Protein AF-A0A3N5VYE8-F1 (afdb_monomer)

Solvent-accessible surface area (backbone atoms only — not comparable to full-atom values): 8750 Å² total; per-residue (Å²): 131,82,82,66,60,80,40,70,74,46,75,72,43,58,80,81,35,91,40,33,35,32,39,28,30,40,89,79,54,62,41,38,38,38,30,41,30,58,76,64,58,25,49,38,57,46,35,47,50,29,53,77,75,40,48,92,60,37,46,39,86,84,33,68,68,53,54,47,38,41,46,50,30,28,53,76,72,69,47,81,89,84,45,72,78,69,46,65,78,34,68,69,30,44,51,60,44,42,63,62,43,42,83,41,95,55,21,33,31,52,53,83,28,48,46,80,73,32,78,56,62,50,75,66,53,50,52,51,49,55,51,48,57,62,50,66,69,69,70,82,61,80,78,80,70,83,78,69,78,86,129

pLDDT: mean 86.95, std 15.62, range [43.84, 98.69]

Mean predicted aligned error: 7.45 Å

Radius of gyration: 20.26 Å; Cα contacts (8 Å, |Δi|>4): 203; chains: 1; bounding box: 46×61×49 Å

Structure (mmCIF, N/CA/C/O backbone):
data_AF-A0A3N5VYE8-F1
#
_entry.id   AF-A0A3N5VYE8-F1
#
loop_
_atom_site.group_PDB
_atom_site.id
_atom_site.type_symbol
_atom_site.label_atom_id
_atom_site.label_alt_id
_atom_site.label_comp_id
_atom_site.label_asym_id
_atom_site.label_entity_id
_atom_site.label_seq_id
_atom_site.pdbx_PDB_ins_code
_atom_site.Cartn_x
_atom_site.Cartn_y
_atom_site.Cartn_z
_atom_site.occupancy
_atom_site.B_iso_or_equiv
_atom_site.auth_seq_id
_atom_site.auth_comp_id
_atom_site.auth_asym_id
_atom_site.auth_atom_id
_atom_site.pdbx_PDB_model_num
ATOM 1 N N . MET A 1 1 ? -6.567 -22.581 6.118 1.00 47.38 1 MET A N 1
ATOM 2 C CA . MET A 1 1 ? -5.625 -21.444 6.172 1.00 47.38 1 MET A CA 1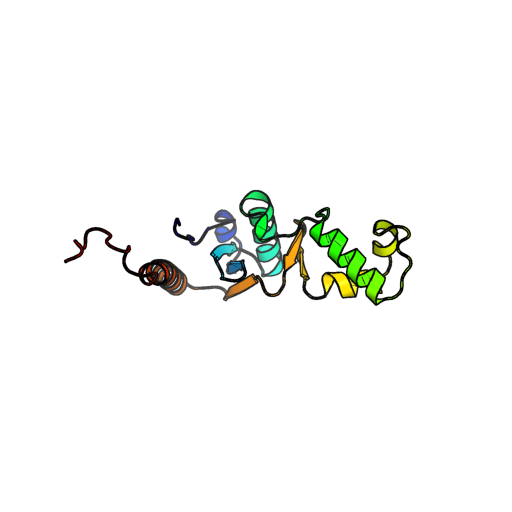
ATOM 3 C C . MET A 1 1 ? -6.035 -20.575 7.348 1.00 47.38 1 MET A C 1
ATOM 5 O O . MET A 1 1 ? -7.224 -20.515 7.632 1.00 47.38 1 MET A O 1
ATOM 9 N N . ALA A 1 2 ? -5.080 -20.042 8.111 1.00 47.50 2 ALA A N 1
ATOM 10 C CA . ALA A 1 2 ? -5.386 -19.183 9.254 1.00 47.50 2 ALA A CA 1
ATOM 11 C C . ALA A 1 2 ? -6.010 -17.867 8.760 1.00 47.50 2 ALA A C 1
ATOM 13 O O . ALA A 1 2 ? -5.676 -17.420 7.668 1.00 47.50 2 ALA A O 1
ATOM 14 N N . HIS A 1 3 ? -6.931 -17.305 9.548 1.00 57.81 3 HIS A N 1
ATOM 15 C CA . HIS A 1 3 ? -7.597 -16.021 9.303 1.00 57.81 3 HIS A CA 1
ATOM 16 C C . HIS A 1 3 ? -6.608 -14.951 8.824 1.00 57.81 3 HIS A C 1
ATOM 18 O O . HIS A 1 3 ? -5.487 -14.926 9.328 1.00 57.81 3 HIS A O 1
ATOM 24 N N . ALA A 1 4 ? -7.028 -14.044 7.943 1.00 66.88 4 ALA A N 1
ATOM 25 C CA . ALA A 1 4 ? -6.315 -12.792 7.714 1.00 66.88 4 ALA A CA 1
ATOM 26 C C . ALA A 1 4 ? -6.788 -11.761 8.756 1.00 66.88 4 ALA A C 1
ATOM 28 O O . ALA A 1 4 ? -7.831 -11.129 8.565 1.00 66.88 4 ALA A O 1
ATOM 29 N N . PRO A 1 5 ? -6.127 -11.628 9.923 1.00 87.94 5 PRO A N 1
ATOM 30 C CA . PRO A 1 5 ? -6.537 -10.638 10.906 1.00 87.94 5 PRO A CA 1
ATOM 31 C C . PRO A 1 5 ? -6.341 -9.225 10.351 1.00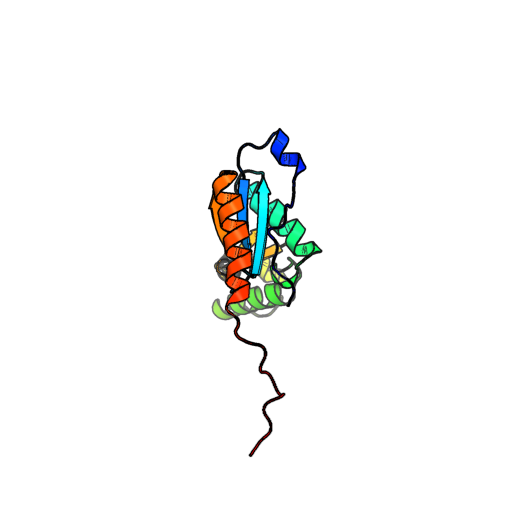 87.94 5 PRO A C 1
ATOM 33 O O . PRO A 1 5 ? -5.451 -8.977 9.543 1.00 87.94 5 PRO A O 1
ATOM 36 N N . LEU A 1 6 ? -7.116 -8.268 10.867 1.00 95.25 6 LEU A N 1
ATOM 37 C CA . LEU A 1 6 ? -6.727 -6.864 10.768 1.00 95.25 6 LEU A CA 1
ATOM 38 C C . LEU A 1 6 ? -5.476 -6.642 11.627 1.00 95.25 6 LEU A C 1
ATOM 40 O O . LEU A 1 6 ? -5.532 -6.767 12.854 1.00 95.25 6 LEU A O 1
ATOM 44 N N . ILE A 1 7 ? -4.366 -6.296 10.986 1.00 97.25 7 ILE A N 1
ATOM 45 C CA . ILE A 1 7 ? -3.069 -6.080 11.628 1.00 97.25 7 ILE A CA 1
ATOM 46 C C . ILE A 1 7 ? -2.910 -4.594 11.926 1.00 97.25 7 ILE A C 1
ATOM 48 O O . ILE A 1 7 ? -3.197 -3.745 11.091 1.00 97.25 7 ILE A O 1
ATOM 52 N N . VAL A 1 8 ? -2.463 -4.263 13.133 1.00 97.44 8 VAL A N 1
ATOM 53 C CA . VAL A 1 8 ? -2.255 -2.878 13.571 1.00 97.44 8 VAL A CA 1
ATOM 54 C C . VAL A 1 8 ? -0.763 -2.575 13.484 1.00 97.44 8 VAL A C 1
ATOM 56 O O . VAL A 1 8 ? -0.004 -3.122 14.280 1.00 97.44 8 VAL A O 1
ATOM 59 N N . VAL A 1 9 ? -0.348 -1.735 12.531 1.00 97.81 9 VAL A N 1
ATOM 60 C CA . VAL A 1 9 ? 1.078 -1.582 12.178 1.00 97.81 9 VAL A CA 1
ATOM 61 C C . VAL A 1 9 ? 1.802 -0.591 13.095 1.00 97.81 9 VAL A C 1
ATOM 63 O O . VAL A 1 9 ? 2.763 -0.959 13.761 1.00 97.81 9 VAL A O 1
ATOM 66 N N . ASN A 1 10 ? 1.306 0.645 13.211 1.00 97.38 10 ASN A N 1
ATOM 67 C CA . ASN A 1 10 ? 1.902 1.707 14.035 1.00 97.38 10 ASN A CA 1
ATOM 68 C C . ASN A 1 10 ? 0.947 2.166 15.159 1.00 97.38 10 ASN A C 1
ATOM 70 O O . ASN A 1 10 ? 0.428 3.283 15.150 1.00 97.38 10 ASN A O 1
ATOM 74 N N . PRO A 1 11 ? 0.679 1.321 16.173 1.00 97.00 11 PRO A N 1
ATOM 75 C CA . PRO A 1 11 ? -0.341 1.605 17.183 1.00 97.00 11 PRO A CA 1
ATOM 76 C C . PRO A 1 11 ? -0.048 2.839 18.048 1.00 97.00 11 PRO A C 1
ATOM 78 O O . PRO A 1 11 ? -0.977 3.365 18.661 1.00 97.00 11 PRO A O 1
ATOM 81 N N . PHE A 1 12 ? 1.210 3.276 18.142 1.00 97.00 12 PHE A N 1
ATOM 82 C CA . PHE A 1 12 ? 1.613 4.423 18.962 1.00 97.00 12 PHE A CA 1
ATOM 83 C C . PHE A 1 12 ? 1.281 5.763 18.295 1.00 97.00 12 PHE A C 1
ATOM 85 O O . PHE A 1 12 ? 0.899 6.707 18.983 1.00 97.00 12 PHE A O 1
ATOM 92 N N . ASP A 1 13 ? 1.281 5.813 16.963 1.00 96.88 13 ASP A N 1
ATOM 93 C CA . ASP A 1 13 ? 1.001 7.022 16.182 1.00 96.88 13 ASP A CA 1
ATOM 94 C C . ASP A 1 13 ? -0.414 7.558 16.384 1.00 96.88 13 ASP A C 1
ATOM 96 O O . ASP A 1 13 ? -0.676 8.745 16.178 1.00 96.88 13 ASP A O 1
ATOM 100 N N . ARG A 1 14 ? -1.326 6.715 16.879 1.00 94.81 14 ARG A N 1
ATOM 101 C CA . ARG A 1 14 ? -2.691 7.102 17.253 1.00 94.81 14 ARG A CA 1
ATOM 102 C C . ARG A 1 14 ? -2.753 8.283 18.225 1.00 94.81 14 ARG A C 1
ATOM 104 O O . ARG A 1 14 ? -3.803 8.917 18.321 1.00 94.81 14 ARG A O 1
ATOM 111 N N . ASP A 1 15 ? -1.690 8.510 18.998 1.00 96.38 15 ASP A N 1
ATOM 112 C CA . ASP A 1 15 ? -1.662 9.514 20.058 1.00 96.38 15 ASP A CA 1
ATOM 113 C C . ASP A 1 15 ? -1.425 10.931 19.489 1.00 96.38 15 ASP A C 1
ATOM 115 O O . ASP A 1 15 ? -1.779 11.915 20.140 1.00 96.38 15 ASP A O 1
ATOM 119 N N . TRP A 1 16 ? -0.895 11.055 18.261 1.00 95.56 16 TRP A N 1
ATOM 120 C CA . TRP A 1 16 ? -0.624 12.347 17.605 1.00 95.56 16 TRP A CA 1
ATOM 121 C C . TRP A 1 16 ? -1.104 12.459 16.147 1.00 95.56 16 TRP A C 1
ATOM 123 O O . TRP A 1 16 ? -1.224 13.575 15.639 1.00 95.56 16 TRP A O 1
ATOM 133 N N . LYS A 1 17 ? -1.425 11.354 15.463 1.00 96.25 17 LYS A N 1
ATOM 134 C CA . LYS A 1 17 ? -2.028 11.349 14.121 1.00 96.25 17 LYS A CA 1
ATOM 135 C C . LYS A 1 17 ? -3.546 11.173 14.227 1.00 96.25 17 LYS A C 1
ATOM 137 O O . LYS A 1 17 ? -4.051 10.218 14.815 1.00 96.25 17 LYS A O 1
ATOM 142 N N . ALA A 1 18 ? -4.296 12.094 13.622 1.00 94.44 18 ALA A N 1
ATOM 143 C CA . ALA A 1 18 ? -5.762 12.060 13.642 1.00 94.44 18 ALA A CA 1
ATOM 144 C C . ALA A 1 18 ? -6.368 11.117 12.588 1.00 94.44 18 ALA A C 1
ATOM 146 O O . ALA A 1 18 ? -7.465 10.593 12.788 1.00 94.44 18 ALA A O 1
ATOM 147 N N . GLN A 1 19 ? -5.672 10.932 11.466 1.00 97.88 19 GLN A N 1
ATOM 148 C CA . GLN A 1 19 ? -6.113 10.107 10.345 1.00 97.88 19 GLN A CA 1
ATOM 149 C C . GLN A 1 19 ? -5.603 8.670 10.485 1.00 97.88 19 GLN A C 1
ATOM 151 O O . GLN A 1 19 ? -4.545 8.422 11.066 1.00 97.88 19 GLN A O 1
ATOM 156 N N . ARG A 1 20 ? -6.398 7.727 9.973 1.00 98.00 20 ARG A N 1
ATOM 157 C CA . ARG A 1 20 ? -6.061 6.305 9.897 1.00 98.00 20 ARG A CA 1
ATOM 158 C C . ARG A 1 20 ? -6.715 5.658 8.687 1.00 98.00 20 ARG A C 1
ATOM 160 O O . ARG A 1 20 ? -7.801 6.072 8.286 1.00 98.00 20 ARG A O 1
ATOM 167 N N . PHE A 1 21 ? -6.108 4.608 8.171 1.00 98.69 21 PHE A N 1
ATOM 168 C CA . PHE A 1 21 ? -6.576 3.879 7.002 1.00 98.69 21 PHE A CA 1
ATOM 169 C C . PHE A 1 21 ? -6.598 2.389 7.303 1.00 98.69 21 PHE A C 1
ATOM 171 O O . PHE A 1 21 ? -5.743 1.892 8.031 1.00 98.69 21 PHE A O 1
ATOM 178 N N . VAL A 1 22 ? -7.581 1.686 6.743 1.00 98.50 22 VAL A N 1
ATOM 179 C CA . VAL A 1 22 ? -7.452 0.246 6.518 1.00 98.50 22 VAL A CA 1
ATOM 180 C C . VAL A 1 22 ? -7.063 0.065 5.065 1.00 98.50 22 VAL A C 1
ATOM 182 O O . VAL A 1 22 ? -7.862 0.365 4.174 1.00 98.50 22 VAL A O 1
ATOM 185 N N . LEU A 1 23 ? -5.834 -0.381 4.850 1.00 98.38 23 LEU A N 1
ATOM 186 C CA . LEU A 1 23 ? -5.283 -0.710 3.546 1.00 98.38 23 LEU A CA 1
ATOM 187 C C . LEU A 1 23 ? -5.381 -2.222 3.362 1.00 98.38 23 LEU A C 1
ATOM 189 O O . LEU A 1 23 ? -5.021 -2.974 4.268 1.00 98.38 23 LEU A O 1
ATOM 193 N N . SER A 1 24 ? -5.908 -2.653 2.220 1.00 97.25 24 SER A N 1
ATOM 194 C CA . SER A 1 24 ? -5.908 -4.066 1.840 1.00 97.25 24 SER A CA 1
ATOM 195 C C . SER A 1 24 ? -4.897 -4.302 0.740 1.00 97.25 24 SER A C 1
ATOM 197 O O . SER A 1 24 ? -4.799 -3.470 -0.160 1.00 97.25 24 SER A O 1
ATOM 199 N N . PHE A 1 25 ? -4.206 -5.433 0.812 1.00 96.25 25 PHE A N 1
ATOM 200 C CA . PHE A 1 25 ? -3.174 -5.853 -0.126 1.00 96.25 25 PHE A CA 1
ATOM 201 C C . PHE A 1 25 ? -3.451 -7.268 -0.636 1.00 96.25 25 PHE A C 1
ATOM 203 O O . PHE A 1 25 ? -4.127 -8.045 0.041 1.00 96.25 25 PHE A O 1
ATOM 210 N N . GLY A 1 26 ? -2.925 -7.558 -1.825 1.00 92.88 26 GLY A N 1
ATOM 211 C CA . GLY A 1 26 ? -3.087 -8.801 -2.570 1.00 92.88 26 GLY A CA 1
ATOM 212 C C . GLY A 1 26 ? -4.296 -8.804 -3.507 1.00 92.88 26 GLY A C 1
ATOM 213 O O . GLY A 1 26 ? -5.283 -8.095 -3.301 1.00 92.88 26 GLY A O 1
ATOM 214 N N . ALA A 1 27 ? -4.240 -9.656 -4.537 1.00 87.69 27 ALA A N 1
ATOM 215 C CA . ALA A 1 27 ? -5.286 -9.787 -5.559 1.00 87.69 27 ALA A CA 1
ATOM 216 C C . ALA A 1 27 ? -6.677 -10.134 -4.989 1.00 87.69 27 ALA A C 1
ATOM 218 O O . ALA A 1 27 ? -7.700 -9.816 -5.594 1.00 87.69 27 ALA A O 1
ATOM 219 N N . TYR A 1 28 ? -6.716 -10.769 -3.813 1.00 85.12 28 TYR A N 1
ATOM 220 C CA . TYR A 1 28 ? -7.948 -11.133 -3.109 1.00 85.12 28 TYR A CA 1
ATOM 221 C C . TYR A 1 28 ? -8.152 -10.361 -1.801 1.00 85.12 28 TYR A C 1
ATOM 223 O O . TYR A 1 28 ? -9.025 -10.735 -1.019 1.00 85.12 28 TYR A O 1
ATOM 231 N N . ALA A 1 29 ? -7.387 -9.285 -1.575 1.00 83.50 29 ALA A N 1
ATOM 232 C CA . ALA A 1 29 ? -7.393 -8.529 -0.326 1.00 83.50 29 ALA A CA 1
ATOM 233 C C . ALA A 1 29 ? -7.180 -9.447 0.894 1.00 83.50 29 ALA A C 1
ATOM 235 O O . ALA A 1 29 ? -7.979 -9.453 1.824 1.00 83.50 29 ALA A O 1
ATOM 236 N N . ASP A 1 30 ? -6.133 -10.266 0.857 1.00 87.81 30 ASP A N 1
ATOM 237 C CA . ASP A 1 30 ? -5.796 -11.263 1.876 1.00 87.81 30 ASP A CA 1
ATOM 238 C C . ASP A 1 30 ? -4.960 -10.693 3.029 1.00 87.81 30 ASP A C 1
ATOM 240 O O . ASP A 1 30 ? -4.862 -11.324 4.079 1.00 87.81 30 ASP A O 1
ATOM 244 N N . THR A 1 31 ? -4.415 -9.484 2.885 1.00 95.19 31 THR A N 1
ATOM 245 C CA . THR A 1 31 ? -3.717 -8.776 3.964 1.00 95.19 31 THR A CA 1
ATOM 246 C C . THR A 1 31 ? -4.401 -7.444 4.260 1.00 95.19 31 THR A C 1
ATOM 248 O O . THR A 1 31 ? -4.551 -6.610 3.372 1.00 95.19 31 THR A O 1
ATOM 251 N N . HIS A 1 32 ? -4.780 -7.207 5.522 1.00 96.81 32 HIS A N 1
ATOM 252 C CA . HIS A 1 32 ? -5.436 -5.969 5.960 1.00 96.81 32 HIS A CA 1
ATOM 253 C C . HIS A 1 32 ? -4.624 -5.257 7.041 1.00 96.81 32 HIS A C 1
ATOM 255 O O . HIS A 1 32 ? -4.463 -5.775 8.149 1.00 96.81 32 HIS A O 1
ATOM 261 N N . LEU A 1 33 ? -4.178 -4.036 6.753 1.00 98.12 33 LEU A N 1
ATOM 262 C CA . LEU A 1 33 ? -3.350 -3.231 7.648 1.00 98.12 33 LEU A CA 1
ATOM 263 C C . LEU A 1 33 ? -4.106 -1.984 8.110 1.00 98.12 33 LEU A C 1
ATOM 265 O O . LEU A 1 33 ? -4.569 -1.183 7.301 1.00 98.12 33 LEU A O 1
ATOM 269 N N . LEU A 1 34 ? -4.216 -1.804 9.424 1.00 98.44 34 LEU A N 1
ATOM 270 C CA . LEU A 1 34 ? -4.653 -0.570 10.063 1.00 98.44 34 LEU A CA 1
ATOM 271 C C . LEU A 1 34 ? -3.432 0.295 10.378 1.00 98.44 34 LEU A C 1
ATOM 273 O O . LEU A 1 34 ? -2.608 -0.075 11.221 1.00 98.44 34 LEU A O 1
ATOM 277 N N . VAL A 1 35 ? -3.368 1.463 9.743 1.00 98.56 35 VAL A N 1
ATOM 278 C CA . VAL A 1 35 ? -2.221 2.377 9.817 1.00 98.56 35 VAL A CA 1
ATOM 279 C C . VAL A 1 35 ? -2.691 3.799 10.117 1.00 98.56 35 VAL A C 1
ATOM 281 O O . VAL A 1 35 ? -3.698 4.248 9.570 1.00 98.56 35 VAL A O 1
ATOM 284 N N . TRP A 1 36 ? -1.989 4.511 10.997 1.00 98.56 36 TRP A N 1
ATOM 285 C CA . TRP A 1 36 ? -2.200 5.936 11.276 1.00 98.56 36 TRP A CA 1
ATOM 286 C C . TRP A 1 36 ? -1.210 6.787 10.489 1.00 98.56 36 TRP A C 1
ATOM 288 O O . TRP A 1 36 ? -0.054 6.416 10.344 1.00 98.56 36 TRP A O 1
ATOM 298 N N . GLY A 1 37 ? -1.647 7.946 10.010 1.00 97.88 37 GLY A N 1
ATOM 299 C CA . GLY A 1 37 ? -0.840 8.793 9.130 1.00 97.88 37 GLY A CA 1
ATOM 300 C C . GLY A 1 37 ? -1.725 9.601 8.195 1.00 97.88 37 GLY A C 1
ATOM 301 O O . GLY A 1 37 ? -2.943 9.418 8.197 1.00 97.88 37 GLY A O 1
ATOM 302 N N . ASP A 1 38 ? -1.130 10.492 7.406 1.00 97.94 38 ASP A N 1
ATOM 303 C CA . ASP A 1 38 ? -1.745 10.831 6.120 1.00 97.94 38 ASP A CA 1
ATOM 304 C C . ASP A 1 38 ? -1.576 9.647 5.150 1.00 97.94 38 ASP A C 1
ATOM 306 O O . ASP A 1 38 ? -0.975 8.634 5.502 1.00 97.94 38 ASP A O 1
ATOM 310 N N . LEU A 1 39 ? -2.170 9.715 3.957 1.00 97.38 39 LEU A N 1
ATOM 311 C CA . LEU A 1 39 ? -2.148 8.570 3.043 1.00 97.38 39 LEU A CA 1
ATOM 312 C C . LEU A 1 39 ? -0.724 8.189 2.602 1.00 97.38 39 LEU A C 1
ATOM 314 O O . LEU A 1 39 ? -0.465 7.004 2.424 1.00 97.38 39 LEU A O 1
ATOM 318 N N . GLY A 1 40 ? 0.173 9.167 2.439 1.00 97.38 40 GLY A N 1
ATOM 319 C CA . GLY A 1 40 ? 1.558 8.916 2.041 1.00 97.38 40 GLY A CA 1
ATOM 320 C C . GLY A 1 40 ? 2.309 8.191 3.150 1.00 97.38 40 GLY A C 1
ATOM 321 O O . GLY A 1 40 ? 2.742 7.063 2.953 1.00 97.38 40 GLY A O 1
ATOM 322 N N . ASP A 1 41 ? 2.332 8.778 4.350 1.00 97.56 41 ASP A N 1
ATOM 323 C CA . ASP A 1 41 ? 2.941 8.170 5.541 1.00 97.56 41 ASP A CA 1
ATOM 324 C C . ASP A 1 41 ? 2.373 6.766 5.822 1.00 97.56 41 ASP A C 1
ATOM 326 O O . ASP A 1 41 ? 3.098 5.849 6.213 1.00 97.56 41 ASP A O 1
ATOM 330 N N . ALA A 1 42 ? 1.059 6.590 5.640 1.00 98.06 42 ALA A N 1
ATOM 331 C CA . ALA A 1 42 ? 0.390 5.317 5.876 1.00 98.06 42 ALA A CA 1
ATOM 332 C C . ALA A 1 42 ? 0.780 4.247 4.847 1.00 98.06 42 ALA A C 1
ATOM 334 O O . ALA A 1 42 ? 0.896 3.080 5.219 1.00 98.06 42 ALA A O 1
ATOM 335 N N . LEU A 1 43 ? 0.979 4.623 3.579 1.00 97.69 43 LEU A N 1
ATOM 336 C CA . LEU A 1 43 ? 1.477 3.714 2.546 1.00 97.69 43 LEU A CA 1
ATOM 337 C C . LEU A 1 43 ? 2.938 3.339 2.780 1.00 97.69 43 LEU A C 1
ATOM 339 O O . LEU A 1 43 ? 3.258 2.161 2.671 1.00 97.69 43 LEU A O 1
ATOM 343 N N . GLU A 1 44 ? 3.787 4.288 3.173 1.00 98.06 44 GLU A N 1
ATOM 344 C CA . GLU A 1 44 ? 5.189 4.008 3.510 1.00 98.06 44 GLU A CA 1
ATOM 345 C C . GLU A 1 44 ? 5.299 3.041 4.693 1.00 98.06 44 GLU A C 1
ATOM 347 O O . GLU A 1 44 ? 5.939 1.994 4.604 1.00 98.06 44 GLU A O 1
ATOM 352 N N . THR A 1 45 ? 4.570 3.329 5.774 1.00 98.31 45 THR A N 1
ATOM 353 C CA . THR A 1 45 ? 4.523 2.472 6.969 1.00 98.31 45 THR A CA 1
ATOM 354 C C . THR A 1 45 ? 3.979 1.075 6.647 1.00 98.31 45 THR A C 1
ATOM 356 O O . THR A 1 45 ? 4.432 0.071 7.198 1.00 98.31 45 THR A O 1
ATOM 359 N N . ALA A 1 46 ? 2.982 0.985 5.760 1.00 98.06 46 ALA A N 1
ATOM 360 C CA . ALA A 1 46 ? 2.479 -0.297 5.283 1.00 98.06 46 ALA A CA 1
ATOM 361 C C . ALA A 1 46 ? 3.521 -1.034 4.430 1.00 98.06 46 ALA A C 1
ATOM 363 O O . ALA A 1 46 ? 3.702 -2.232 4.621 1.00 98.06 46 ALA A O 1
ATOM 364 N N . GLY A 1 47 ? 4.210 -0.332 3.528 1.00 97.81 47 GLY A N 1
ATOM 365 C CA . GLY A 1 47 ? 5.252 -0.882 2.663 1.00 97.81 47 GLY A CA 1
ATOM 366 C C . GLY A 1 47 ? 6.407 -1.493 3.453 1.00 97.81 47 GLY A C 1
ATOM 367 O O . GLY A 1 47 ? 6.791 -2.626 3.170 1.00 97.81 47 GLY A O 1
ATOM 368 N N . GLU A 1 48 ? 6.887 -0.802 4.491 1.00 98.06 48 GLU A N 1
ATOM 369 C CA . GLU A 1 48 ? 7.914 -1.316 5.411 1.00 98.06 48 GLU A CA 1
ATOM 370 C C . GLU A 1 48 ? 7.453 -2.616 6.081 1.00 98.06 48 GLU A C 1
ATOM 372 O O . GLU A 1 48 ? 8.141 -3.639 6.034 1.00 98.06 48 GLU A O 1
ATOM 377 N N . TRP A 1 49 ? 6.233 -2.622 6.627 1.00 97.81 49 TRP A N 1
ATOM 378 C CA . TRP A 1 49 ? 5.685 -3.817 7.260 1.00 97.81 49 TRP A CA 1
ATOM 379 C C . TRP A 1 49 ? 5.549 -4.985 6.273 1.00 97.81 49 TRP A C 1
ATOM 381 O O . TRP A 1 49 ? 5.880 -6.121 6.621 1.00 97.81 49 TRP A O 1
ATOM 391 N N . LEU A 1 50 ? 5.076 -4.724 5.049 1.00 97.12 50 LEU A N 1
ATOM 392 C CA . LEU A 1 50 ? 4.929 -5.735 3.999 1.00 97.12 50 LEU A CA 1
ATOM 393 C C . LEU A 1 50 ? 6.284 -6.309 3.582 1.00 97.12 50 LEU A C 1
ATOM 395 O O . LEU A 1 50 ? 6.398 -7.527 3.474 1.00 97.12 50 LEU A O 1
ATOM 399 N N . ALA A 1 51 ? 7.313 -5.479 3.414 1.00 96.62 51 ALA A N 1
ATOM 400 C CA . ALA A 1 51 ? 8.652 -5.943 3.055 1.00 96.62 51 ALA A CA 1
ATOM 401 C C . ALA A 1 51 ? 9.215 -6.936 4.088 1.00 96.62 51 ALA A C 1
ATOM 403 O O . ALA A 1 51 ? 9.837 -7.933 3.720 1.00 96.62 51 ALA A O 1
ATOM 404 N N . GLU A 1 52 ? 8.946 -6.709 5.375 1.00 97.06 52 GLU A N 1
ATOM 405 C CA . GLU A 1 52 ? 9.429 -7.571 6.457 1.00 97.06 52 GLU A CA 1
ATOM 406 C C . GLU A 1 52 ? 8.561 -8.815 6.705 1.00 97.06 52 GLU A C 1
ATOM 408 O O . GLU A 1 52 ? 9.082 -9.872 7.071 1.00 97.06 52 GLU A O 1
ATOM 413 N N . ASN A 1 53 ? 7.238 -8.704 6.547 1.00 96.06 53 ASN A N 1
ATOM 414 C CA . ASN A 1 53 ? 6.289 -9.708 7.046 1.00 96.06 53 ASN A CA 1
ATOM 415 C C . ASN A 1 53 ? 5.504 -10.425 5.942 1.00 96.06 53 ASN A C 1
ATOM 417 O O . ASN A 1 53 ? 5.028 -11.541 6.157 1.00 96.06 53 ASN A O 1
ATOM 421 N N . ALA A 1 54 ? 5.355 -9.803 4.774 1.00 94.12 54 ALA A N 1
ATOM 422 C CA . ALA A 1 54 ? 4.589 -10.327 3.649 1.00 94.12 54 ALA A CA 1
ATOM 423 C C . ALA A 1 54 ? 5.231 -9.924 2.304 1.00 94.12 54 ALA A C 1
ATOM 425 O O . ALA A 1 54 ? 4.595 -9.245 1.493 1.00 94.12 54 ALA A O 1
ATOM 426 N N . PRO A 1 55 ? 6.482 -10.355 2.037 1.00 89.50 55 PRO A N 1
ATOM 427 C CA . PRO A 1 55 ? 7.263 -9.893 0.887 1.00 89.50 55 PRO A CA 1
ATOM 428 C C . PRO A 1 55 ? 6.608 -10.200 -0.467 1.00 89.50 55 PRO A C 1
ATOM 430 O O . PRO A 1 55 ? 6.934 -9.570 -1.460 1.00 89.50 55 PRO A O 1
ATOM 433 N N . GLY A 1 56 ? 5.646 -11.129 -0.525 1.00 91.31 56 GLY A N 1
ATOM 434 C CA . GLY A 1 56 ? 4.872 -11.404 -1.740 1.00 91.31 56 GLY A CA 1
ATOM 435 C C . GLY A 1 56 ? 3.927 -10.275 -2.179 1.00 91.31 56 GLY A C 1
ATOM 436 O O . GLY A 1 56 ? 3.385 -10.359 -3.273 1.00 91.31 56 GLY A O 1
ATOM 437 N N . HIS A 1 57 ? 3.714 -9.244 -1.356 1.00 93.50 57 HIS A N 1
ATOM 438 C CA . HIS A 1 57 ? 2.852 -8.098 -1.680 1.00 93.50 57 HIS A CA 1
ATOM 439 C C . HIS A 1 57 ? 3.616 -6.844 -2.125 1.00 93.50 57 HIS A C 1
ATOM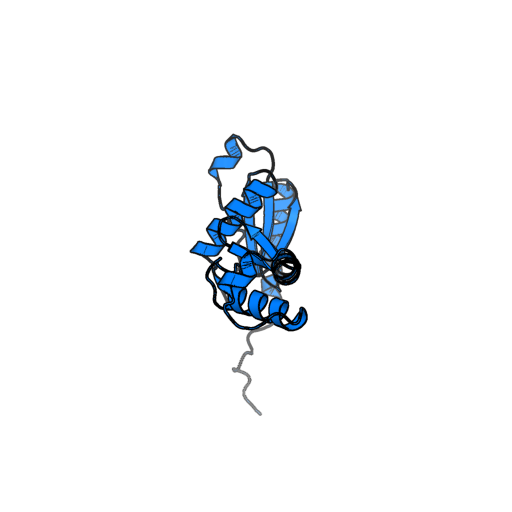 441 O O . HIS A 1 57 ? 2.984 -5.845 -2.465 1.00 93.50 57 HIS A O 1
ATOM 447 N N . ILE A 1 58 ? 4.950 -6.858 -2.093 1.00 95.69 58 ILE A N 1
ATOM 448 C CA . ILE A 1 58 ? 5.775 -5.705 -2.457 1.00 95.69 58 ILE A CA 1
ATOM 449 C C . ILE A 1 58 ? 6.993 -6.161 -3.256 1.00 95.69 58 ILE A C 1
ATOM 451 O O . ILE A 1 58 ? 7.713 -7.075 -2.866 1.00 95.69 58 ILE A O 1
ATOM 455 N N . MET A 1 59 ? 7.244 -5.512 -4.389 1.00 95.88 59 MET A N 1
ATOM 456 C CA . MET A 1 59 ? 8.438 -5.764 -5.189 1.00 95.88 59 MET A CA 1
ATOM 457 C C . MET A 1 59 ? 9.595 -4.914 -4.673 1.00 95.88 59 MET A C 1
ATOM 459 O O . MET A 1 59 ? 9.559 -3.685 -4.766 1.00 95.88 59 MET A O 1
ATOM 463 N N . ALA A 1 60 ? 10.641 -5.557 -4.157 1.00 95.38 60 ALA A N 1
ATOM 464 C CA . ALA A 1 60 ? 11.849 -4.863 -3.715 1.00 95.38 60 ALA A CA 1
ATOM 465 C C . ALA A 1 60 ? 12.522 -4.099 -4.872 1.00 95.38 60 ALA A C 1
ATOM 467 O O . ALA A 1 60 ? 12.441 -4.504 -6.036 1.00 95.38 60 ALA A O 1
ATOM 468 N N . HIS A 1 61 ? 13.231 -3.011 -4.561 1.00 92.44 61 HIS A N 1
ATOM 469 C CA . HIS A 1 61 ? 13.902 -2.174 -5.568 1.00 92.44 61 HIS A CA 1
ATOM 470 C C . HIS A 1 61 ? 14.970 -2.909 -6.393 1.00 92.44 61 HIS A C 1
ATOM 472 O O . HIS A 1 61 ? 15.272 -2.497 -7.510 1.00 92.44 61 HIS A O 1
ATOM 478 N N . ASP A 1 62 ? 15.541 -3.988 -5.865 1.00 90.38 62 ASP A N 1
ATOM 479 C CA . ASP A 1 62 ? 16.525 -4.832 -6.541 1.00 90.38 62 ASP A CA 1
ATOM 480 C C . ASP A 1 62 ? 15.963 -6.202 -6.952 1.00 90.38 62 ASP A C 1
ATOM 482 O O . ASP A 1 62 ? 16.729 -7.069 -7.385 1.00 90.38 62 ASP A O 1
ATOM 486 N N . SER A 1 63 ? 14.642 -6.387 -6.867 1.00 92.75 63 SER A N 1
ATOM 487 C CA . SER A 1 63 ? 13.971 -7.627 -7.261 1.00 92.75 63 SER A CA 1
ATOM 488 C C . SER A 1 63 ? 14.180 -7.943 -8.743 1.00 92.75 63 SER A C 1
ATOM 490 O O . SER A 1 63 ? 14.302 -7.053 -9.594 1.00 92.75 63 SER A O 1
ATOM 492 N N . ASP A 1 64 ? 14.249 -9.233 -9.065 1.00 92.81 64 ASP A N 1
ATOM 493 C CA . ASP A 1 64 ? 14.388 -9.672 -10.454 1.00 92.81 64 ASP A CA 1
ATOM 494 C C . ASP A 1 64 ? 13.093 -9.431 -11.242 1.00 92.81 64 ASP A C 1
ATOM 496 O O . ASP A 1 64 ? 13.152 -9.152 -12.439 1.00 92.81 64 ASP A O 1
ATOM 500 N N . GLU A 1 65 ? 11.944 -9.433 -10.563 1.00 92.38 65 GLU A N 1
ATOM 501 C CA . GLU A 1 65 ? 10.644 -9.046 -11.107 1.00 92.38 65 GLU A CA 1
ATOM 502 C C . GLU A 1 65 ? 10.657 -7.596 -11.606 1.00 92.38 65 GLU A C 1
ATOM 504 O O . GLU A 1 65 ? 10.308 -7.336 -12.759 1.00 92.38 65 GLU A O 1
ATOM 509 N N . LEU A 1 66 ? 11.136 -6.647 -10.791 1.00 91.88 66 LEU A N 1
ATOM 510 C CA . LEU A 1 66 ? 11.223 -5.247 -11.205 1.00 91.88 66 LEU A CA 1
ATOM 511 C C . LEU A 1 66 ? 12.193 -5.077 -12.381 1.00 91.88 66 LEU A C 1
ATOM 513 O O . LEU A 1 66 ? 11.868 -4.413 -13.364 1.00 91.88 66 LEU A O 1
ATOM 517 N N . LYS A 1 67 ? 13.365 -5.723 -12.337 1.00 91.56 67 LYS A N 1
ATOM 518 C CA . LYS A 1 67 ? 14.317 -5.704 -13.464 1.00 91.56 67 LYS A CA 1
ATOM 519 C C . LYS A 1 67 ? 13.693 -6.251 -14.751 1.00 91.56 67 LYS A C 1
ATOM 521 O O . LYS A 1 67 ? 13.988 -5.733 -15.829 1.00 91.56 67 LYS A O 1
ATOM 526 N N . ALA A 1 68 ? 12.845 -7.275 -14.653 1.00 91.75 68 ALA A N 1
ATOM 527 C CA . ALA A 1 68 ? 12.131 -7.828 -15.797 1.00 91.75 68 ALA A CA 1
ATOM 528 C C . ALA A 1 68 ? 11.143 -6.814 -16.396 1.00 91.75 68 ALA A C 1
ATOM 530 O O . ALA A 1 68 ? 11.146 -6.650 -17.615 1.00 91.75 68 ALA A O 1
ATOM 531 N N . LEU A 1 69 ? 10.400 -6.068 -15.568 1.00 92.38 69 LEU A N 1
ATOM 532 C CA . LEU A 1 69 ? 9.510 -4.988 -16.027 1.00 92.38 69 LEU A CA 1
ATOM 533 C C . LEU A 1 69 ? 10.275 -3.886 -16.771 1.00 92.38 69 LEU A C 1
ATOM 535 O O . LEU A 1 69 ? 9.886 -3.475 -17.863 1.00 92.38 69 LEU A O 1
ATOM 539 N N . PHE A 1 70 ? 11.412 -3.445 -16.227 1.00 90.88 70 PHE A N 1
ATOM 540 C CA . PHE A 1 70 ? 12.270 -2.467 -16.903 1.00 90.88 70 PHE A CA 1
ATOM 541 C C . PHE A 1 70 ? 12.815 -2.991 -18.236 1.00 90.88 70 PHE A C 1
ATOM 543 O O . PHE A 1 70 ? 12.888 -2.244 -19.214 1.00 90.88 70 PHE A O 1
ATOM 550 N N . LYS A 1 71 ? 13.182 -4.275 -18.296 1.00 89.62 71 LYS A N 1
ATOM 551 C CA . LYS A 1 71 ? 13.632 -4.912 -19.536 1.00 89.62 71 LYS A CA 1
ATOM 552 C C . LYS A 1 71 ? 12.512 -4.976 -20.577 1.00 89.62 71 LYS A C 1
ATOM 554 O O . LYS A 1 71 ? 12.761 -4.701 -21.748 1.00 89.62 71 LYS A O 1
ATOM 559 N N . GLU A 1 72 ? 11.300 -5.341 -20.173 1.00 90.94 72 GLU A N 1
ATOM 560 C CA . GLU A 1 72 ? 10.126 -5.373 -21.047 1.00 90.94 72 GLU A CA 1
ATOM 561 C C . GLU A 1 72 ? 9.832 -3.985 -21.624 1.00 90.94 72 GLU A C 1
ATOM 563 O O . GLU A 1 72 ? 9.826 -3.828 -22.844 1.00 90.94 72 GLU A O 1
ATOM 568 N N . ALA A 1 73 ? 9.749 -2.959 -20.773 1.00 91.38 73 ALA A N 1
ATOM 569 C CA . ALA A 1 73 ? 9.541 -1.577 -21.200 1.00 91.38 73 ALA A CA 1
ATOM 570 C C . ALA A 1 73 ? 10.633 -1.078 -22.168 1.00 91.38 73 ALA A C 1
ATOM 572 O O . ALA A 1 73 ? 10.336 -0.445 -23.182 1.00 91.38 73 ALA A O 1
ATOM 573 N N . ALA A 1 74 ? 11.908 -1.393 -21.904 1.00 89.56 74 ALA A N 1
ATOM 574 C CA . ALA A 1 74 ? 13.009 -1.028 -22.798 1.00 89.56 74 ALA A CA 1
ATOM 575 C C . ALA A 1 74 ? 12.876 -1.689 -24.182 1.00 89.56 74 ALA A C 1
ATOM 577 O O . ALA A 1 74 ? 13.081 -1.026 -25.204 1.00 89.56 74 ALA A O 1
ATOM 578 N N . ASN A 1 75 ? 12.484 -2.967 -24.225 1.00 89.62 75 ASN A N 1
ATOM 579 C CA . ASN A 1 75 ? 12.250 -3.693 -25.473 1.00 89.62 75 ASN A CA 1
ATOM 580 C C . ASN A 1 75 ? 11.070 -3.113 -26.262 1.00 89.62 75 ASN A C 1
ATOM 582 O O . ASN A 1 75 ? 11.173 -2.942 -27.478 1.00 89.62 75 ASN A O 1
ATOM 586 N N . GLU A 1 76 ? 9.969 -2.776 -25.588 1.00 91.56 76 GLU A N 1
ATOM 587 C CA . GLU A 1 76 ? 8.791 -2.166 -26.216 1.00 91.56 76 GLU A CA 1
ATOM 588 C C . GLU A 1 76 ? 9.097 -0.786 -26.816 1.00 91.56 76 GLU A C 1
ATOM 590 O O . GLU A 1 76 ? 8.553 -0.422 -27.860 1.00 91.56 76 GLU A O 1
ATOM 595 N N . LEU A 1 77 ? 10.036 -0.049 -26.217 1.00 90.00 77 LEU A N 1
ATOM 596 C CA . LEU A 1 77 ? 10.536 1.230 -26.727 1.00 90.00 77 LEU A CA 1
ATOM 597 C C . LEU A 1 77 ? 11.642 1.088 -27.789 1.00 90.00 77 LEU A C 1
ATOM 599 O O . LEU A 1 77 ? 12.141 2.096 -28.295 1.00 90.00 77 LEU A O 1
ATOM 603 N N . GLY A 1 78 ? 12.030 -0.140 -28.150 1.00 88.69 78 GLY A N 1
ATOM 604 C CA . GLY A 1 78 ? 13.069 -0.413 -29.145 1.00 88.69 78 GLY A CA 1
ATOM 605 C C . GLY A 1 78 ? 14.476 -0.007 -28.700 1.00 88.69 78 GLY A C 1
ATOM 606 O O . GLY A 1 78 ? 15.314 0.320 -29.545 1.00 88.69 78 GLY A O 1
ATOM 607 N N . MET A 1 79 ? 14.737 0.016 -27.390 1.00 83.88 79 MET A N 1
ATOM 608 C CA . MET A 1 79 ? 16.056 0.336 -26.851 1.00 83.88 79 MET A CA 1
ATOM 609 C C . MET A 1 79 ? 16.979 -0.892 -26.867 1.00 83.88 79 MET A C 1
ATOM 611 O O . MET A 1 79 ? 16.510 -2.009 -26.651 1.00 83.88 79 MET A O 1
ATOM 615 N N . PRO A 1 80 ? 18.289 -0.714 -27.127 1.00 74.12 80 PRO A N 1
ATOM 616 C CA . PRO A 1 80 ? 19.258 -1.806 -27.067 1.00 74.12 80 PRO A CA 1
ATOM 617 C C . PRO A 1 80 ? 19.317 -2.447 -25.670 1.00 74.12 80 PRO A C 1
ATOM 619 O O . PRO A 1 80 ? 19.264 -1.747 -24.657 1.00 74.12 80 PRO A O 1
ATOM 622 N N . ASP A 1 81 ? 19.482 -3.771 -25.620 1.00 67.31 81 ASP A N 1
ATOM 623 C CA . ASP A 1 81 ? 19.530 -4.606 -24.399 1.00 67.31 81 ASP A CA 1
ATOM 624 C C . ASP A 1 81 ? 20.904 -4.518 -23.689 1.00 67.31 81 ASP A C 1
ATOM 626 O O . ASP A 1 81 ? 21.360 -5.471 -23.059 1.00 67.31 81 ASP A O 1
ATOM 630 N N . ASP A 1 82 ? 21.614 -3.396 -23.852 1.00 61.62 82 ASP A N 1
ATOM 631 C CA . ASP A 1 82 ? 23.061 -3.329 -23.620 1.00 61.62 82 ASP A CA 1
ATOM 632 C C . ASP A 1 82 ? 23.418 -3.217 -22.125 1.00 61.62 82 ASP A C 1
ATOM 634 O O . ASP A 1 82 ? 24.519 -3.605 -21.737 1.00 61.62 82 ASP A O 1
ATOM 638 N N . ASP A 1 83 ? 22.488 -2.744 -21.283 1.00 62.94 83 ASP A N 1
ATOM 639 C CA . ASP A 1 83 ? 22.537 -2.815 -19.814 1.00 62.94 83 ASP A CA 1
ATOM 640 C C . ASP A 1 83 ? 21.200 -2.304 -19.220 1.00 62.94 83 ASP A C 1
ATOM 642 O O . ASP A 1 83 ? 20.915 -1.105 -19.334 1.00 62.94 83 ASP A O 1
ATOM 646 N N . PRO A 1 84 ? 20.376 -3.143 -18.559 1.00 56.38 84 PRO A N 1
ATOM 647 C CA . PRO A 1 84 ? 19.135 -2.691 -17.927 1.00 56.38 84 PRO A CA 1
ATOM 648 C C . PRO A 1 84 ? 19.361 -1.582 -16.886 1.00 56.38 84 PRO A C 1
ATOM 650 O O . PRO A 1 84 ? 18.497 -0.723 -16.718 1.00 56.38 84 PRO A O 1
ATOM 653 N N . GLY A 1 85 ? 20.535 -1.539 -16.240 1.00 59.50 85 GLY A N 1
ATOM 654 C CA . GLY A 1 85 ? 20.907 -0.475 -15.306 1.00 59.50 85 GLY A CA 1
ATOM 655 C C . GLY A 1 85 ? 21.164 0.875 -15.984 1.00 59.50 85 GLY A C 1
ATOM 656 O O . GLY A 1 85 ? 20.909 1.922 -15.390 1.00 59.50 85 GLY A O 1
ATOM 657 N N . SER A 1 86 ? 21.603 0.873 -17.246 1.00 61.25 86 SER A N 1
ATOM 658 C CA . SER A 1 86 ? 21.831 2.095 -18.031 1.00 61.25 86 SER A CA 1
ATOM 659 C C . SER A 1 86 ? 20.525 2.758 -18.493 1.00 61.25 86 SER A C 1
ATOM 661 O O . SER A 1 86 ? 20.455 3.984 -18.609 1.00 61.25 86 SER A O 1
ATOM 663 N N . ASN A 1 87 ? 19.465 1.961 -18.667 1.00 60.16 87 ASN A N 1
ATOM 664 C CA . ASN A 1 87 ? 18.142 2.424 -19.086 1.00 60.16 87 ASN A CA 1
ATOM 665 C C . ASN A 1 87 ? 17.318 3.036 -17.941 1.00 60.16 87 ASN A C 1
ATOM 667 O O . ASN A 1 87 ? 16.365 3.762 -18.213 1.00 60.16 87 ASN A O 1
ATOM 671 N N . LEU A 1 88 ? 17.711 2.836 -16.674 1.00 62.97 88 LEU A N 1
ATOM 672 C CA . LEU A 1 88 ? 17.066 3.462 -15.507 1.00 62.97 88 LEU A CA 1
ATOM 673 C C . LEU A 1 88 ? 17.129 5.001 -15.538 1.00 62.97 88 LEU A C 1
ATOM 675 O O . LEU A 1 88 ? 16.282 5.666 -14.951 1.00 62.97 88 LEU A O 1
ATOM 679 N N . GLY A 1 89 ? 18.113 5.580 -16.238 1.00 65.25 89 GLY A N 1
ATOM 680 C CA . GLY A 1 89 ? 18.207 7.027 -16.462 1.00 65.25 89 GLY A CA 1
ATOM 681 C C . GLY A 1 89 ? 17.307 7.548 -17.588 1.00 65.25 89 GLY A C 1
ATOM 682 O O . GLY A 1 89 ? 17.233 8.761 -17.798 1.00 65.25 89 GLY A O 1
ATOM 683 N N . ASN A 1 90 ? 16.640 6.660 -18.333 1.00 75.38 90 ASN A N 1
ATOM 684 C CA . ASN A 1 90 ? 15.742 7.034 -19.413 1.00 75.38 90 ASN A CA 1
ATOM 685 C C . ASN A 1 90 ? 14.311 7.186 -18.887 1.00 75.38 90 ASN A C 1
ATOM 687 O O . ASN A 1 90 ? 13.645 6.201 -18.569 1.00 75.38 90 ASN A O 1
ATOM 691 N N . GLY A 1 91 ? 13.829 8.432 -18.840 1.00 79.19 91 GLY A N 1
ATOM 692 C CA . GLY A 1 91 ? 12.501 8.751 -18.312 1.00 79.19 91 GLY A CA 1
ATOM 693 C C . GLY A 1 91 ? 11.362 7.959 -18.963 1.00 79.19 91 GLY A C 1
ATOM 694 O O . GLY A 1 91 ? 10.424 7.607 -18.262 1.00 79.19 91 GLY A O 1
ATOM 695 N N . GLY A 1 92 ? 11.467 7.611 -20.254 1.00 86.94 92 GLY A N 1
ATOM 696 C CA . GLY A 1 92 ? 10.423 6.846 -20.948 1.00 86.94 92 GLY A CA 1
ATOM 697 C C . GLY A 1 92 ? 10.338 5.380 -20.513 1.00 86.94 92 GLY A C 1
ATOM 698 O O . GLY A 1 92 ? 9.242 4.864 -20.324 1.00 86.94 92 GLY A O 1
ATOM 699 N N . VAL A 1 93 ? 11.485 4.719 -20.300 1.00 88.31 93 VAL A N 1
ATOM 700 C CA . VAL A 1 93 ? 11.515 3.325 -19.815 1.00 88.31 93 VAL A CA 1
ATOM 701 C C . VAL A 1 93 ? 10.978 3.262 -18.393 1.00 88.31 93 VAL A C 1
ATOM 703 O O . VAL A 1 93 ? 10.173 2.391 -18.081 1.00 88.31 93 VAL A O 1
ATOM 706 N N . TYR A 1 94 ? 11.400 4.202 -17.543 1.00 89.50 94 TYR A N 1
ATOM 707 C CA . TYR A 1 94 ? 10.925 4.281 -16.167 1.00 89.50 94 TYR A CA 1
ATOM 708 C C . TYR A 1 94 ? 9.416 4.508 -16.106 1.00 89.50 94 TYR A C 1
ATOM 710 O O . TYR A 1 94 ? 8.720 3.734 -15.460 1.00 89.50 94 TYR A O 1
ATOM 718 N N . GLU A 1 95 ? 8.905 5.513 -16.824 1.00 91.94 95 GLU A N 1
ATOM 719 C CA . GLU A 1 95 ? 7.474 5.825 -16.858 1.00 91.94 95 GLU A CA 1
ATOM 720 C C . GLU A 1 95 ? 6.637 4.615 -17.288 1.00 91.94 95 GLU A C 1
ATOM 722 O O . GLU A 1 95 ? 5.630 4.319 -16.652 1.00 91.94 95 GLU A O 1
ATOM 727 N N . GLN A 1 96 ? 7.080 3.879 -18.309 1.00 92.69 96 GLN A N 1
ATOM 728 C CA . GLN A 1 96 ? 6.380 2.692 -18.795 1.00 92.69 96 GLN A CA 1
ATOM 729 C C . GLN A 1 96 ? 6.471 1.508 -17.822 1.00 92.69 96 GLN A C 1
ATOM 731 O O . GLN A 1 96 ? 5.455 0.880 -17.540 1.00 92.69 96 GLN A O 1
ATOM 736 N N . ALA A 1 97 ? 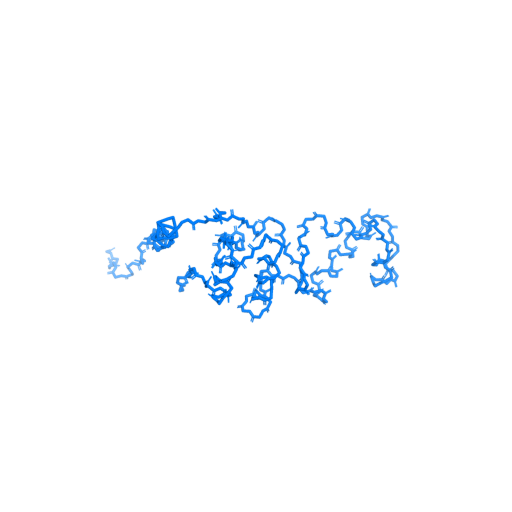7.651 1.228 -17.261 1.00 92.56 97 ALA A N 1
ATOM 737 C CA . ALA A 1 97 ? 7.850 0.110 -16.335 1.00 92.56 97 ALA A CA 1
ATOM 738 C C . ALA A 1 97 ? 7.130 0.306 -14.991 1.00 92.56 97 ALA A C 1
ATOM 740 O O . ALA A 1 97 ? 6.714 -0.667 -14.364 1.00 92.56 97 ALA A O 1
ATOM 741 N N . THR A 1 98 ? 6.980 1.554 -14.537 1.00 94.38 98 THR A N 1
ATOM 742 C CA . THR A 1 98 ? 6.325 1.876 -13.262 1.00 94.38 98 THR A CA 1
ATOM 743 C C . THR A 1 98 ? 4.898 2.395 -13.425 1.00 94.38 98 THR A C 1
ATOM 745 O O . THR A 1 98 ? 4.314 2.826 -12.436 1.00 94.38 98 THR A O 1
ATOM 748 N N . ALA A 1 99 ? 4.331 2.379 -14.637 1.00 95.62 99 ALA A N 1
ATOM 749 C CA . ALA A 1 99 ? 3.010 2.948 -14.928 1.00 95.62 99 ALA A CA 1
ATOM 750 C C . ALA A 1 99 ? 1.906 2.377 -14.024 1.00 95.62 99 ALA A C 1
ATOM 752 O O . ALA A 1 99 ? 1.050 3.116 -13.540 1.00 95.62 99 ALA A O 1
ATOM 753 N N . ASP A 1 100 ? 1.972 1.071 -13.759 1.00 95.25 100 ASP A N 1
ATOM 754 C CA . ASP A 1 100 ? 1.021 0.352 -12.912 1.00 95.25 100 ASP A CA 1
ATOM 755 C C . ASP A 1 100 ? 1.543 0.126 -11.488 1.00 95.25 100 ASP A C 1
ATOM 757 O O . ASP A 1 100 ? 0.977 -0.671 -10.737 1.00 95.25 100 ASP A O 1
ATOM 761 N N . LEU A 1 101 ? 2.594 0.831 -11.064 1.00 96.56 101 LEU A N 1
ATOM 762 C CA . LEU A 1 101 ? 3.211 0.658 -9.751 1.00 96.56 101 LEU A CA 1
ATOM 763 C C . LEU A 1 101 ? 3.040 1.896 -8.870 1.00 96.56 101 LEU A C 1
ATOM 765 O O . LEU A 1 101 ? 3.157 3.036 -9.306 1.00 96.56 101 LEU A O 1
ATOM 769 N N . THR A 1 102 ? 2.814 1.659 -7.584 1.00 97.00 102 THR A N 1
ATOM 770 C CA . THR A 1 102 ? 2.859 2.682 -6.541 1.00 97.00 102 THR A CA 1
ATOM 771 C C . THR A 1 102 ? 4.197 2.575 -5.820 1.00 97.00 102 THR A C 1
ATOM 773 O O . THR A 1 102 ? 4.525 1.525 -5.270 1.00 97.00 102 THR A O 1
ATOM 776 N N . TYR A 1 103 ? 4.981 3.650 -5.852 1.00 96.44 103 TYR A N 1
ATOM 777 C CA . TYR A 1 103 ? 6.273 3.722 -5.173 1.00 96.44 103 TYR A CA 1
ATOM 778 C C . TYR A 1 103 ? 6.107 3.843 -3.653 1.00 96.44 103 TYR A C 1
ATOM 780 O O . TYR A 1 103 ? 5.244 4.587 -3.188 1.00 96.44 103 TYR A O 1
ATOM 788 N N . THR A 1 104 ? 6.983 3.154 -2.924 1.00 97.00 104 THR A N 1
ATOM 789 C CA . THR A 1 104 ? 7.290 3.342 -1.501 1.00 97.00 104 THR A CA 1
ATOM 790 C C . THR A 1 104 ? 8.811 3.247 -1.312 1.00 97.00 104 THR A C 1
ATOM 792 O O . THR A 1 104 ? 9.504 2.682 -2.161 1.00 97.00 104 THR A O 1
ATOM 795 N N . GLU A 1 105 ? 9.354 3.724 -0.197 1.00 96.88 105 GLU A N 1
ATOM 796 C CA . GLU A 1 105 ? 10.781 3.591 0.138 1.00 96.88 105 GLU A CA 1
ATOM 797 C C . GLU A 1 105 ? 11.220 2.127 0.321 1.00 96.88 105 GLU A C 1
ATOM 799 O O . GLU A 1 105 ? 12.400 1.803 0.185 1.00 96.88 105 GLU A O 1
ATOM 804 N N . SER A 1 106 ? 10.269 1.233 0.611 1.00 96.94 106 SER A N 1
ATOM 805 C CA . SER A 1 106 ? 10.518 -0.205 0.783 1.00 96.94 106 SER A CA 1
ATOM 806 C C . SER A 1 106 ? 10.394 -1.009 -0.517 1.00 96.94 106 SER A C 1
ATOM 808 O O . SER A 1 106 ? 10.697 -2.203 -0.532 1.00 96.94 106 SER A O 1
ATOM 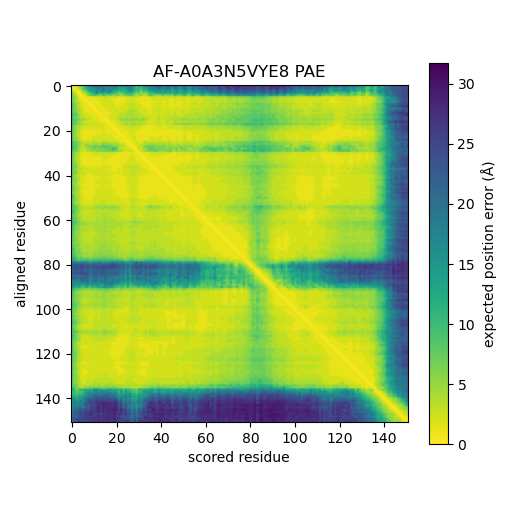810 N N . GLY A 1 107 ? 9.952 -0.389 -1.615 1.00 96.62 107 GLY A N 1
ATOM 811 C CA . GLY A 1 107 ? 9.705 -1.073 -2.883 1.00 96.62 107 GLY A CA 1
ATOM 812 C C . GLY A 1 107 ? 8.493 -0.546 -3.647 1.00 96.62 107 GLY A C 1
ATOM 813 O O . GLY A 1 107 ? 8.010 0.562 -3.425 1.00 96.62 107 GLY A O 1
ATOM 814 N N . TYR A 1 108 ? 7.989 -1.355 -4.572 1.00 97.19 108 TYR A N 1
ATOM 815 C CA . TYR A 1 108 ? 6.841 -1.030 -5.411 1.00 97.19 108 TYR A CA 1
ATOM 816 C C . TYR A 1 108 ? 5.653 -1.934 -5.101 1.00 97.19 108 TYR A C 1
ATOM 818 O O . TYR A 1 108 ? 5.777 -3.158 -5.064 1.00 97.19 108 TYR A O 1
ATOM 826 N N . LEU A 1 109 ? 4.487 -1.321 -4.930 1.00 96.62 109 LEU A N 1
ATOM 827 C CA . LEU A 1 109 ? 3.206 -2.009 -4.830 1.00 96.62 109 LEU A CA 1
ATOM 828 C C . LEU A 1 109 ? 2.552 -2.039 -6.209 1.00 96.62 109 LEU A C 1
ATOM 830 O O . LEU A 1 109 ? 2.434 -1.003 -6.866 1.00 96.62 109 LEU A O 1
ATOM 834 N N . THR A 1 110 ? 2.066 -3.195 -6.637 1.00 95.44 110 THR A N 1
ATOM 835 C CA . THR A 1 110 ? 1.255 -3.289 -7.849 1.00 95.44 110 THR A CA 1
ATOM 836 C C . THR A 1 110 ? -0.066 -2.544 -7.634 1.00 95.44 110 THR A C 1
ATOM 838 O O . THR A 1 110 ? -0.822 -2.870 -6.722 1.00 95.44 110 THR A O 1
ATOM 841 N N . SER A 1 111 ? -0.387 -1.545 -8.460 1.00 93.75 111 SER A N 1
ATOM 842 C CA . SER A 1 111 ? -1.498 -0.606 -8.206 1.00 93.75 111 SER A CA 1
ATOM 843 C C . SER A 1 111 ? -2.881 -1.261 -8.146 1.00 93.75 111 SER A C 1
ATOM 845 O O . SER A 1 111 ? -3.792 -0.713 -7.534 1.00 93.75 111 SER A O 1
ATOM 847 N N . HIS A 1 112 ? -3.053 -2.433 -8.764 1.00 93.38 112 HIS A N 1
ATOM 848 C CA . HIS A 1 112 ? -4.300 -3.203 -8.716 1.00 93.38 112 HIS A CA 1
ATOM 849 C C . HIS A 1 112 ? -4.335 -4.258 -7.599 1.00 93.38 112 HIS A C 1
ATOM 851 O O . HIS A 1 112 ? -5.353 -4.923 -7.422 1.00 93.38 112 HIS A O 1
ATOM 857 N N . GLU A 1 113 ? -3.248 -4.410 -6.842 1.00 94.88 113 GLU A N 1
ATOM 858 C CA . GLU A 1 113 ? -3.138 -5.343 -5.717 1.00 94.88 113 GLU A CA 1
ATOM 859 C C . GLU A 1 113 ? -3.209 -4.635 -4.365 1.00 94.88 113 GLU A C 1
ATOM 861 O O . GLU A 1 113 ? -2.937 -5.247 -3.335 1.00 94.88 113 GLU A O 1
ATOM 866 N N . TRP A 1 114 ? -3.579 -3.355 -4.330 1.00 96.88 114 TRP A N 1
ATOM 867 C CA . TRP A 1 114 ? -3.862 -2.671 -3.078 1.00 96.88 114 TRP A CA 1
ATOM 868 C C . TRP A 1 114 ? -5.025 -1.692 -3.210 1.00 96.88 114 TRP A C 1
ATOM 870 O O . TRP A 1 114 ? -5.322 -1.177 -4.286 1.00 96.88 114 TRP A O 1
ATOM 880 N N . LEU A 1 115 ? -5.718 -1.439 -2.098 1.00 96.94 115 LEU A N 1
ATOM 881 C CA . LEU A 1 115 ? -6.807 -0.465 -2.054 1.00 96.94 115 LEU A CA 1
ATOM 882 C C . LEU A 1 115 ? -7.044 0.096 -0.650 1.00 96.94 115 LEU A C 1
ATOM 884 O O . LEU A 1 115 ? -6.892 -0.589 0.366 1.00 96.94 115 LEU A O 1
ATOM 888 N N . ILE A 1 116 ? -7.521 1.342 -0.589 1.00 97.88 116 ILE A N 1
ATOM 889 C CA . ILE A 1 116 ? -8.046 1.937 0.645 1.00 97.88 116 ILE A CA 1
ATOM 890 C C . ILE A 1 116 ? -9.416 1.322 0.917 1.00 97.88 116 ILE A C 1
ATOM 892 O O . ILE A 1 116 ? -10.413 1.677 0.293 1.00 97.88 116 ILE A O 1
ATOM 896 N N . THR A 1 117 ? -9.475 0.402 1.871 1.00 97.50 117 THR A N 1
ATOM 897 C CA . THR A 1 117 ? -10.720 -0.288 2.234 1.00 97.50 117 THR A CA 1
ATOM 898 C C . THR A 1 117 ? -11.581 0.583 3.124 1.00 97.50 117 THR A C 1
ATOM 900 O O . THR A 1 117 ? -12.790 0.679 2.934 1.00 97.50 117 THR A O 1
ATOM 903 N N . LEU A 1 118 ? -10.951 1.266 4.080 1.00 98.25 118 LEU A N 1
ATOM 904 C CA . LEU A 1 118 ? -11.618 2.250 4.919 1.00 98.25 118 LEU A CA 1
ATOM 905 C C . LEU A 1 118 ? -10.745 3.493 5.064 1.00 98.25 118 LEU A C 1
ATOM 907 O O . LEU A 1 118 ? -9.596 3.407 5.493 1.00 98.25 118 LEU A O 1
ATOM 911 N N . ASN A 1 119 ? -11.328 4.656 4.778 1.00 98.44 119 ASN A N 1
ATOM 912 C CA . ASN A 1 119 ? -10.711 5.957 5.010 1.00 98.44 119 ASN A CA 1
ATOM 913 C C . ASN A 1 119 ? -11.238 6.556 6.321 1.00 98.44 119 ASN A C 1
ATOM 915 O O . ASN A 1 119 ? -12.440 6.781 6.469 1.00 98.44 119 ASN A O 1
ATOM 919 N N . ASN A 1 120 ? -10.335 6.782 7.275 1.00 98.19 120 ASN A N 1
ATOM 920 C CA . ASN A 1 120 ? -10.614 7.300 8.611 1.00 98.19 120 ASN A CA 1
ATOM 921 C C . ASN A 1 120 ? -11.796 6.613 9.335 1.00 98.19 120 ASN A C 1
ATOM 923 O O . ASN A 1 120 ? -12.694 7.291 9.850 1.00 98.19 120 ASN A O 1
ATOM 927 N N . PRO A 1 121 ? -11.841 5.265 9.398 1.00 98.12 121 PRO A N 1
ATOM 928 C CA . PRO A 1 121 ? -12.985 4.556 9.956 1.00 98.12 121 PRO A CA 1
ATOM 929 C C . PRO A 1 121 ? -13.166 4.833 11.441 1.00 98.12 121 PRO A C 1
ATOM 931 O O . PRO A 1 121 ? -12.220 4.770 12.222 1.00 98.12 121 PRO A O 1
ATOM 934 N N . THR A 1 122 ? -14.402 5.037 11.878 1.00 97.81 122 THR A N 1
ATOM 935 C CA . THR A 1 122 ? -14.782 5.043 13.296 1.00 97.81 122 THR A CA 1
ATOM 936 C C . THR A 1 122 ? -14.547 3.677 13.954 1.00 97.81 122 THR A C 1
ATOM 938 O O . THR A 1 122 ? -14.425 2.648 13.292 1.00 97.81 122 THR A O 1
ATOM 941 N N . ARG A 1 123 ? -14.558 3.631 15.294 1.00 95.44 123 ARG A N 1
ATOM 942 C CA . ARG A 1 123 ? -14.488 2.358 16.038 1.00 95.44 123 ARG A CA 1
ATOM 943 C C . ARG A 1 123 ? -15.629 1.398 15.687 1.00 95.44 123 ARG A C 1
ATOM 945 O O . ARG A 1 123 ? -15.431 0.191 15.744 1.00 95.44 123 ARG A O 1
ATOM 952 N N . VAL A 1 124 ? -16.813 1.922 15.362 1.00 97.88 124 VAL A N 1
ATOM 953 C CA . VAL A 1 124 ? -17.969 1.104 14.962 1.00 97.88 124 VAL A CA 1
ATOM 954 C C . VAL A 1 124 ? -17.717 0.469 13.596 1.00 97.88 124 VAL A C 1
ATOM 956 O O . VAL A 1 124 ? -17.895 -0.735 13.459 1.00 97.88 124 VAL A O 1
ATOM 959 N N . GLN A 1 125 ? -17.219 1.246 12.630 1.00 97.69 125 GLN A N 1
ATOM 960 C CA . GLN A 1 125 ? -16.855 0.734 11.304 1.00 97.69 125 GLN A CA 1
ATOM 961 C C . GLN A 1 125 ? -15.734 -0.307 11.378 1.00 97.69 125 GLN A C 1
ATOM 963 O O . GLN A 1 125 ? -15.855 -1.354 10.759 1.00 97.69 125 GLN A O 1
ATOM 968 N N . LEU A 1 126 ? -14.695 -0.076 12.191 1.00 96.56 126 LEU A N 1
ATOM 969 C CA . LEU A 1 126 ? -13.627 -1.064 12.394 1.00 96.56 126 LEU A CA 1
ATOM 970 C C . LEU A 1 126 ? -14.158 -2.382 12.970 1.00 96.56 126 LEU A C 1
ATOM 972 O O . LEU A 1 126 ? -13.781 -3.448 12.503 1.00 96.56 126 LEU A O 1
ATOM 976 N N . LYS A 1 127 ? -15.053 -2.326 13.963 1.00 95.31 127 LYS A N 1
ATOM 977 C CA . LYS A 1 127 ? -15.666 -3.536 14.533 1.00 95.31 127 LYS A CA 1
ATOM 978 C C . LYS A 1 127 ? -16.516 -4.291 13.515 1.00 95.31 127 LYS A C 1
ATOM 980 O O . LYS A 1 127 ? -16.447 -5.512 13.484 1.00 95.31 127 LYS A O 1
ATOM 985 N N . ALA A 1 128 ? -17.304 -3.570 12.716 1.00 95.56 128 ALA A N 1
ATOM 986 C CA . ALA A 1 128 ? -18.115 -4.168 11.662 1.00 95.56 128 ALA A CA 1
ATOM 987 C C . ALA A 1 128 ? -17.232 -4.845 10.606 1.00 95.56 128 ALA A C 1
ATOM 989 O O . ALA A 1 128 ? -17.478 -5.991 10.261 1.00 95.56 128 ALA A O 1
ATOM 990 N N . PHE A 1 129 ? -16.155 -4.179 10.188 1.00 94.75 129 PHE A N 1
ATOM 991 C CA . PHE 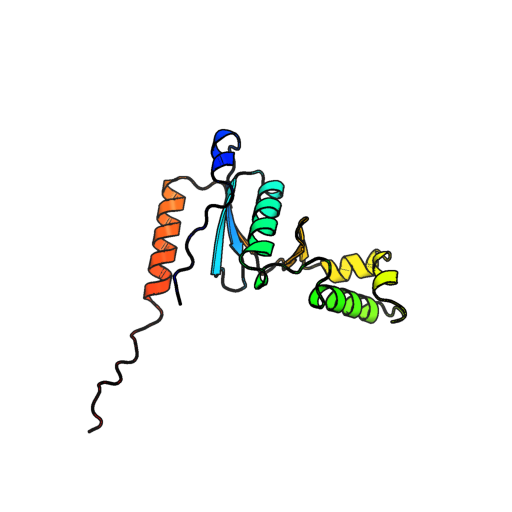A 1 129 ? -15.188 -4.735 9.247 1.00 94.75 129 PHE A CA 1
ATOM 992 C C . PHE A 1 129 ? -14.510 -6.000 9.789 1.00 94.75 129 PHE A C 1
ATOM 994 O O . PHE A 1 129 ? -14.469 -7.014 9.109 1.00 94.75 129 PHE A O 1
ATOM 1001 N N . ILE A 1 130 ? -14.051 -5.989 11.045 1.00 93.44 130 ILE A N 1
ATOM 1002 C CA . ILE A 1 130 ? -13.458 -7.178 11.684 1.00 93.44 130 ILE A CA 1
ATOM 1003 C C . ILE A 1 130 ? -14.465 -8.339 11.760 1.00 93.44 130 ILE A C 1
ATOM 1005 O O . ILE A 1 130 ? -14.080 -9.491 11.569 1.00 93.44 130 ILE A O 1
ATOM 1009 N N . ALA A 1 131 ? -15.741 -8.055 12.040 1.00 91.25 131 ALA A N 1
ATOM 1010 C CA . ALA A 1 131 ? -16.787 -9.075 12.042 1.00 91.25 131 ALA A CA 1
ATOM 1011 C C . ALA A 1 131 ? -17.021 -9.646 10.635 1.00 91.25 131 ALA A C 1
ATOM 1013 O O . ALA A 1 131 ? -17.077 -10.861 10.482 1.00 91.25 131 ALA A O 1
ATOM 1014 N N . GLU A 1 132 ? -17.064 -8.792 9.610 1.00 90.88 132 GLU A N 1
ATOM 1015 C CA . GLU A 1 132 ? -17.193 -9.210 8.211 1.00 90.88 132 GLU A CA 1
ATOM 1016 C C . GLU A 1 132 ? -16.024 -10.101 7.768 1.00 90.88 132 GLU A C 1
ATOM 1018 O O . GLU A 1 132 ? -16.244 -11.141 7.150 1.00 90.88 132 GLU A O 1
ATOM 1023 N N . LEU A 1 133 ? -14.786 -9.745 8.130 1.00 89.00 133 LEU A N 1
ATOM 1024 C CA . LEU A 1 133 ? -13.619 -10.591 7.864 1.00 89.00 133 LEU A CA 1
ATOM 1025 C C . LEU A 1 133 ? -13.766 -11.972 8.508 1.00 89.00 133 LEU A C 1
ATOM 1027 O O . 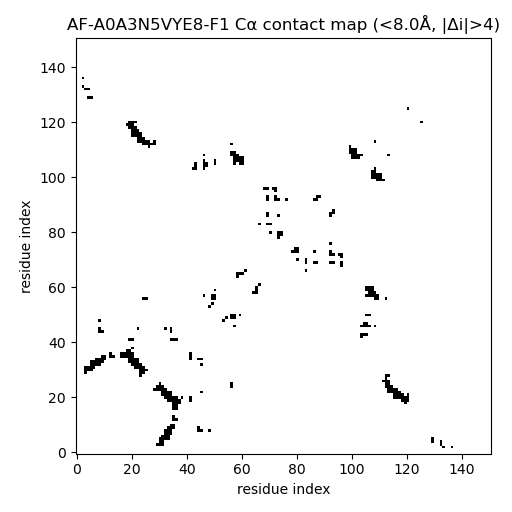LEU A 1 133 ? -13.452 -12.981 7.885 1.00 89.00 133 LEU A O 1
ATOM 1031 N N . ALA A 1 134 ? -14.286 -12.040 9.735 1.00 86.12 134 ALA A N 1
ATOM 1032 C CA . ALA A 1 134 ? -14.530 -13.313 10.405 1.00 86.12 134 ALA A CA 1
ATOM 1033 C C . ALA A 1 134 ? -15.634 -14.149 9.722 1.00 86.12 134 ALA A C 1
ATOM 1035 O O . ALA A 1 134 ? -15.555 -15.378 9.740 1.00 86.12 134 ALA A O 1
ATOM 1036 N N . GLU A 1 135 ? -16.637 -13.504 9.117 1.00 84.81 135 GLU A N 1
ATOM 1037 C CA . GLU A 1 135 ? -17.759 -14.154 8.425 1.00 84.81 135 GLU A CA 1
ATOM 1038 C C . GLU A 1 135 ? -17.405 -14.652 7.020 1.00 84.81 135 GLU A C 1
ATOM 1040 O O . GLU A 1 135 ? -17.794 -15.765 6.669 1.00 84.81 135 GLU A O 1
ATOM 1045 N N . ARG A 1 136 ? -16.636 -13.890 6.226 1.00 76.56 136 ARG A N 1
ATOM 1046 C CA . ARG A 1 136 ? -16.217 -14.295 4.865 1.00 76.56 136 ARG A CA 1
ATOM 1047 C C . ARG A 1 136 ? -15.501 -15.646 4.842 1.00 76.56 136 ARG A C 1
ATOM 1049 O O . ARG A 1 136 ? -15.586 -16.377 3.867 1.00 76.56 136 ARG A O 1
ATOM 1056 N N . HIS A 1 137 ? -14.842 -16.000 5.938 1.00 66.75 137 HIS A N 1
ATOM 1057 C CA . HIS A 1 137 ? -14.151 -17.276 6.088 1.00 66.75 137 HIS A CA 1
ATOM 1058 C C . HIS A 1 137 ? -15.059 -18.455 6.481 1.00 66.75 137 HIS A C 1
ATOM 1060 O O . HIS A 1 137 ? -14.598 -19.594 6.472 1.00 66.75 137 HIS A O 1
ATOM 1066 N N . TYR A 1 138 ? -16.325 -18.221 6.842 1.00 56.16 138 TYR A N 1
ATOM 1067 C CA . TYR A 1 138 ? -17.265 -19.289 7.206 1.00 56.16 138 TYR A CA 1
ATOM 1068 C C . TYR A 1 138 ? -17.963 -19.933 5.995 1.00 56.16 138 TYR A C 1
ATOM 1070 O O . TYR A 1 138 ? -18.562 -20.996 6.154 1.00 56.16 138 TYR A O 1
ATOM 1078 N N . ASP A 1 139 ? -17.876 -19.327 4.805 1.00 58.16 139 ASP A N 1
ATOM 1079 C CA . ASP A 1 139 ? -18.616 -19.750 3.602 1.00 58.16 139 ASP A CA 1
ATOM 1080 C C . ASP A 1 139 ? -17.771 -20.566 2.594 1.00 58.16 139 ASP A C 1
ATOM 1082 O O . ASP A 1 139 ? -18.281 -21.004 1.567 1.00 58.16 139 ASP A O 1
ATOM 1086 N N . ASP A 1 140 ? -16.507 -20.885 2.912 1.00 54.94 140 ASP A N 1
ATOM 1087 C CA . ASP A 1 140 ? -15.629 -21.749 2.086 1.00 54.94 140 ASP A CA 1
ATOM 1088 C C . ASP A 1 140 ? -15.992 -23.258 2.138 1.00 54.94 140 ASP A C 1
ATOM 1090 O O . ASP A 1 140 ? -15.213 -24.136 1.758 1.00 54.94 140 ASP A O 1
ATOM 1094 N N . GLY A 1 141 ? -17.226 -23.571 2.540 1.00 48.97 141 GLY A N 1
ATOM 1095 C CA . GLY A 1 141 ? -17.873 -24.863 2.336 1.00 48.97 141 GLY A CA 1
ATOM 1096 C C . GLY A 1 141 ? -17.604 -25.934 3.406 1.00 48.97 141 GLY A C 1
ATOM 1097 O O . GLY A 1 141 ? -16.627 -25.887 4.156 1.00 48.97 141 GLY A O 1
ATOM 1098 N N . PRO A 1 142 ? -18.497 -26.940 3.506 1.00 48.44 142 PRO A N 1
ATOM 1099 C CA . PRO A 1 142 ? -18.325 -28.051 4.426 1.00 48.44 142 PRO A CA 1
ATOM 1100 C C . PRO A 1 142 ? -17.080 -28.848 4.037 1.00 48.44 142 PRO A C 1
ATOM 1102 O O . PRO A 1 142 ? -16.922 -29.248 2.881 1.00 48.44 142 PRO A O 1
ATOM 1105 N N . VAL A 1 143 ? -16.228 -29.131 5.027 1.00 51.88 143 VAL A N 1
ATOM 1106 C CA . VAL A 1 143 ? -15.222 -30.195 4.950 1.00 51.88 143 VAL A CA 1
ATOM 1107 C C . VAL A 1 143 ? -15.908 -31.405 4.327 1.00 51.88 143 VAL A C 1
ATOM 1109 O O . VAL A 1 143 ? -16.915 -31.874 4.858 1.00 51.88 143 VAL A O 1
ATOM 1112 N N . CYS A 1 144 ? -15.414 -31.854 3.172 1.00 46.91 144 CYS A N 1
ATOM 1113 C CA . CYS A 1 144 ? -15.892 -33.064 2.524 1.00 46.91 144 CYS A CA 1
ATOM 1114 C C . CYS A 1 144 ? -15.777 -34.200 3.545 1.00 46.91 144 CYS A C 1
ATOM 1116 O O . CYS A 1 144 ? -14.684 -34.687 3.836 1.00 46.91 144 CYS A O 1
ATOM 1118 N N . ASP A 1 145 ? -16.904 -34.542 4.165 1.00 50.22 145 ASP A N 1
ATOM 1119 C CA . ASP A 1 145 ? -16.994 -35.600 5.150 1.00 50.22 145 ASP A CA 1
ATOM 1120 C C . ASP A 1 145 ? -16.873 -36.929 4.401 1.00 50.22 145 ASP A C 1
ATOM 1122 O O . ASP A 1 145 ? -17.842 -37.506 3.903 1.00 50.22 145 ASP A O 1
ATOM 1126 N N . ILE A 1 146 ? -15.629 -37.388 4.282 1.00 51.28 146 ILE A N 1
ATOM 1127 C CA . ILE A 1 146 ? -15.222 -38.673 3.705 1.00 51.28 146 ILE A CA 1
ATOM 1128 C C . ILE A 1 146 ? -15.750 -39.886 4.493 1.00 51.28 146 ILE A C 1
ATOM 1130 O O . ILE A 1 146 ? -15.375 -41.016 4.194 1.00 51.28 146 ILE A O 1
ATOM 1134 N N . THR A 1 147 ? -16.637 -39.704 5.478 1.00 48.81 147 THR A N 1
ATOM 1135 C CA . THR A 1 147 ? -17.264 -40.817 6.204 1.00 48.81 147 THR A CA 1
ATOM 1136 C C . THR A 1 147 ? -18.521 -41.381 5.541 1.00 48.81 147 THR A C 1
ATOM 1138 O O . THR A 1 147 ? -19.143 -42.282 6.105 1.00 48.81 147 THR A O 1
ATOM 1141 N N . ARG A 1 148 ? -18.905 -40.937 4.335 1.00 43.84 148 ARG A N 1
ATOM 1142 C CA . ARG A 1 148 ? -20.031 -41.555 3.615 1.00 43.84 148 ARG A CA 1
ATOM 1143 C C . ARG A 1 148 ? -19.634 -42.959 3.120 1.00 43.84 148 ARG A C 1
ATOM 1145 O O . ARG A 1 148 ? -18.795 -43.051 2.227 1.00 43.84 148 ARG A O 1
ATOM 1152 N N . PRO A 1 149 ? 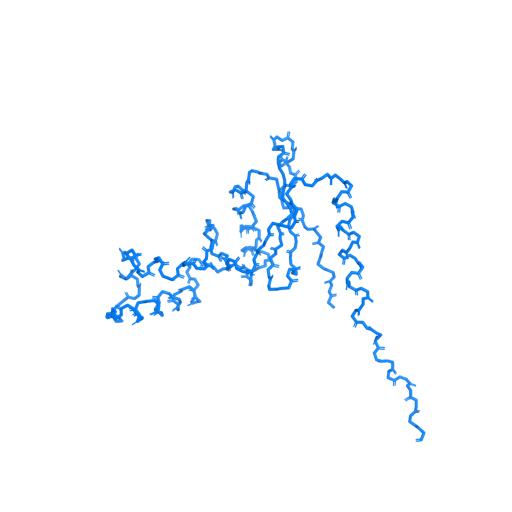-20.222 -44.055 3.6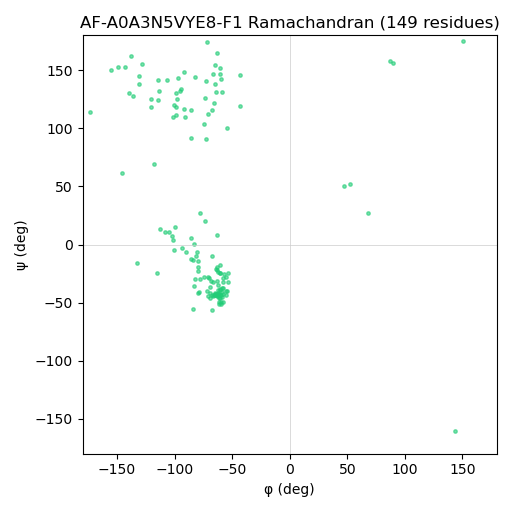41 1.00 53.16 149 PRO A N 1
ATOM 1153 C CA . PRO A 1 149 ? -19.930 -45.388 3.135 1.00 53.16 149 PRO A CA 1
ATOM 1154 C C . PRO A 1 149 ? -20.604 -45.543 1.773 1.00 53.16 149 PRO A C 1
ATOM 1156 O O . PRO A 1 149 ? -21.814 -45.315 1.650 1.00 53.16 149 PRO A O 1
ATOM 1159 N N . GLU A 1 150 ? -19.828 -45.917 0.760 1.00 54.34 150 GLU A N 1
ATOM 1160 C CA . GLU A 1 150 ? -20.356 -46.332 -0.538 1.00 54.34 150 GLU A CA 1
ATOM 1161 C C . GLU A 1 150 ? -21.286 -47.542 -0.339 1.00 54.34 150 GLU A C 1
ATOM 1163 O O . GLU A 1 150 ? -20.963 -48.478 0.398 1.00 54.34 150 GLU A O 1
ATOM 1168 N N . ARG A 1 151 ? -22.479 -47.471 -0.937 1.00 61.81 151 ARG A N 1
ATOM 1169 C CA . ARG A 1 151 ? -23.425 -48.590 -1.029 1.00 61.81 151 ARG A CA 1
ATOM 1170 C C . ARG A 1 151 ? -23.172 -49.386 -2.293 1.00 61.81 151 ARG A C 1
ATOM 1172 O O . ARG A 1 151 ? -22.926 -48.730 -3.327 1.00 61.81 151 ARG A O 1
#

Secondary structure (DSSP, 8-state):
-----EEES-TTGGGT---EEEEEETTTT-EEEEEESSHHHHHHHHHHHHHHH-GGGSB-TT-HHHHHHHHHHHHHTT--SS-HHHHTT-HHHHHHHTTTEEEETTEEEETTSEEEEEES--HHHHHHHHHHHHHHTT-S-----TT----

Sequence (151 aa):
MAHAPLIVVNPFDRDWKAQRFVLSFGAYADTHLLVWGDLGDALETAGEWLAENAPGHIMAHDSDELKALFKEAANELGMPDDDPGSNLGNGGVYEQATADLTYTESGYLTSHEWLITLNNPTRVQLKAFIAELAERHYDDGPVCDITRPER

Foldseek 3Di:
DDFQAAAEQCVPCVVPAQWWFFKFFALVSSHTYIAGDPPQVRVQSVLVCCVVPPVVQFAAPPHPVLLVLLQVLCVVVVHDVPDSVVCVPPPSSVCRSCVQWDDYPRGTGRNNRMDGPDIRDDPVRVVVVRVVSVVVVVPPDDDPPPPDDDD